Protein AF-A0A4R9XJZ8-F1 (afdb_monomer_lite)

Radius of gyration: 26.47 Å; chains: 1; bounding box: 84×26×67 Å

Sequence (108 aa):
MRKIHIFAAAATILISGCSGSGLGMPGSPAWFATTPQAEQATYFRNRCVSYGFEPGTPAMAQCIQNESISSRGRASARANAAFTNMQNSQPKTTTCNRFGNTVNCTTF

pLDDT: mean 79.14, std 15.2, range [36.75, 94.56]

Foldseek 3Di:
DDDDPPDDDDPPPDDPPPPVDDQQDLLAPNVVVPPDPVVLLVVQLVVVVVVVDDPPDPVSVVSSVVCNVVSPVVNVVVVVVVVVVVVVPPDWDWDWDDDPPDIDIDTD

Structure (mmCIF, N/CA/C/O backbone):
data_AF-A0A4R9XJZ8-F1
#
_entry.id   AF-A0A4R9XJZ8-F1
#
loop_
_atom_site.group_PDB
_atom_site.id
_atom_site.type_symbol
_atom_site.label_atom_id
_atom_site.label_alt_id
_atom_site.label_comp_id
_atom_site.label_asym_id
_atom_site.label_entity_id
_atom_site.label_seq_id
_atom_site.pdbx_PDB_ins_code
_atom_site.Cartn_x
_atom_site.Cartn_y
_atom_site.Cartn_z
_atom_site.occupancy
_atom_site.B_iso_or_equiv
_atom_site.auth_seq_id
_atom_site.auth_comp_id
_atom_site.auth_asym_id
_atom_site.auth_atom_id
_atom_site.pdbx_PDB_model_num
ATOM 1 N N . MET A 1 1 ? -43.633 3.018 -44.797 1.00 36.75 1 MET A N 1
ATOM 2 C CA . MET A 1 1 ? -42.463 3.926 -44.827 1.00 36.75 1 MET A CA 1
ATOM 3 C C . MET A 1 1 ? -42.270 4.519 -43.430 1.00 36.75 1 MET A C 1
ATOM 5 O O . MET A 1 1 ? -43.063 5.360 -43.028 1.00 36.75 1 MET A O 1
ATOM 9 N N . ARG A 1 2 ? -41.315 3.999 -42.637 1.00 42.00 2 ARG A N 1
ATOM 10 C CA . ARG A 1 2 ? -41.045 4.429 -41.246 1.00 42.00 2 ARG A CA 1
ATOM 11 C C . ARG A 1 2 ? -40.041 5.585 -41.258 1.00 42.00 2 ARG A C 1
ATOM 13 O O . ARG A 1 2 ? -38.933 5.415 -41.755 1.00 42.00 2 ARG A O 1
ATOM 20 N N . LYS A 1 3 ? -40.440 6.743 -40.724 1.00 48.41 3 LYS A N 1
ATOM 21 C CA . LYS A 1 3 ? -39.564 7.899 -40.483 1.00 48.41 3 LYS A CA 1
ATOM 22 C C . LYS A 1 3 ? -38.651 7.584 -39.292 1.00 48.41 3 LYS A C 1
ATOM 24 O O . LYS A 1 3 ? -39.130 7.245 -38.215 1.00 48.41 3 LYS A O 1
ATOM 29 N N . ILE A 1 4 ? -37.345 7.637 -39.532 1.00 52.25 4 ILE A N 1
ATOM 30 C CA . ILE A 1 4 ? -36.278 7.344 -38.571 1.00 52.25 4 ILE A CA 1
ATOM 31 C C . ILE A 1 4 ? -36.036 8.616 -37.750 1.00 52.25 4 ILE A C 1
ATOM 33 O O . ILE A 1 4 ? -35.621 9.636 -38.296 1.00 52.25 4 ILE A O 1
ATOM 37 N N . HIS A 1 5 ? -36.318 8.572 -36.448 1.00 49.88 5 HIS A N 1
ATOM 38 C CA . HIS A 1 5 ? -35.998 9.652 -35.515 1.00 49.88 5 HIS A CA 1
ATOM 39 C C . HIS A 1 5 ? -34.500 9.611 -35.171 1.00 49.88 5 HIS A C 1
ATOM 41 O O . HIS A 1 5 ? -34.081 8.983 -34.203 1.00 49.88 5 HIS A O 1
ATOM 47 N N . ILE A 1 6 ? -33.689 10.274 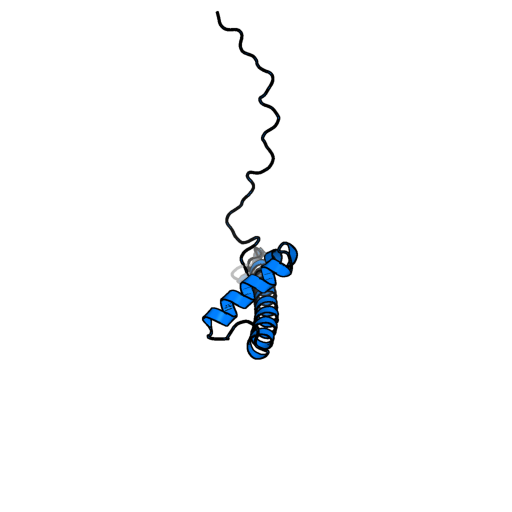-35.997 1.00 54.44 6 ILE A N 1
ATOM 48 C CA . ILE A 1 6 ? -32.250 10.501 -35.795 1.00 54.44 6 ILE A CA 1
ATOM 49 C C . ILE A 1 6 ? -32.073 11.704 -34.854 1.00 54.44 6 ILE A C 1
ATOM 51 O O . ILE A 1 6 ? -31.669 12.763 -35.303 1.00 54.44 6 ILE A O 1
ATOM 55 N N . PHE A 1 7 ? -32.454 11.614 -33.575 1.00 51.38 7 PHE A N 1
ATOM 56 C CA . PHE A 1 7 ? -32.249 12.735 -32.630 1.00 51.38 7 PHE A CA 1
ATOM 57 C C . PHE A 1 7 ? -32.158 12.300 -31.155 1.00 51.38 7 PHE A C 1
ATOM 59 O O . PHE A 1 7 ? -32.678 12.966 -30.269 1.00 51.38 7 PHE A O 1
ATOM 66 N N . ALA A 1 8 ? -31.504 11.173 -30.860 1.00 48.47 8 ALA A N 1
ATOM 67 C CA . ALA A 1 8 ? -31.273 10.763 -29.466 1.00 48.47 8 ALA A CA 1
ATOM 68 C C . ALA A 1 8 ? -30.036 9.864 -29.273 1.00 48.47 8 ALA A C 1
ATOM 70 O O . ALA A 1 8 ? -30.025 9.012 -28.394 1.00 48.47 8 ALA A O 1
ATOM 71 N N . ALA A 1 9 ? -29.000 10.008 -30.106 1.00 49.38 9 ALA A N 1
ATOM 72 C CA . ALA A 1 9 ? -27.836 9.110 -30.096 1.00 49.38 9 ALA A CA 1
ATOM 73 C C . ALA A 1 9 ? -26.495 9.823 -29.831 1.00 49.38 9 ALA A C 1
ATOM 75 O O . ALA A 1 9 ? -25.460 9.374 -30.310 1.00 49.38 9 ALA A O 1
ATOM 76 N N . ALA A 1 10 ? -26.495 10.940 -29.096 1.00 55.16 10 ALA A N 1
ATOM 77 C CA . ALA A 1 10 ? -25.286 11.749 -28.879 1.00 55.16 10 ALA A CA 1
ATOM 78 C C . ALA A 1 10 ? -24.981 12.069 -27.400 1.00 55.16 10 ALA A C 1
ATOM 80 O O . ALA A 1 10 ? -24.277 13.035 -27.126 1.00 55.16 10 ALA A O 1
ATOM 81 N N . ALA A 1 11 ? -25.499 11.290 -26.440 1.00 55.81 11 ALA A N 1
ATOM 82 C CA . ALA A 1 11 ? -25.363 11.604 -25.008 1.00 55.81 11 ALA A CA 1
ATOM 83 C C . ALA A 1 11 ? -24.882 10.444 -24.110 1.00 55.81 11 ALA A C 1
ATOM 85 O O . ALA A 1 11 ? -25.036 10.511 -22.895 1.00 55.81 11 ALA A O 1
ATOM 86 N N . THR A 1 12 ? -24.275 9.388 -24.660 1.00 57.75 12 THR A N 1
ATOM 87 C CA . THR A 1 12 ? -23.794 8.238 -23.859 1.00 57.75 12 THR A CA 1
ATOM 88 C C . THR A 1 12 ? -22.386 7.784 -24.238 1.00 57.75 12 THR A C 1
ATOM 90 O O . THR A 1 12 ? -22.132 6.598 -24.423 1.00 57.75 12 THR A O 1
ATOM 93 N N . ILE A 1 13 ? -21.442 8.721 -24.324 1.00 61.50 13 ILE A N 1
ATOM 94 C CA . ILE A 1 13 ? -20.007 8.400 -24.341 1.00 61.50 13 ILE A CA 1
ATOM 95 C C . ILE A 1 13 ? -19.352 9.194 -23.218 1.00 61.50 13 ILE A C 1
ATOM 97 O O . ILE A 1 13 ? -18.796 10.258 -23.464 1.00 61.50 13 ILE A O 1
ATOM 101 N N . LEU A 1 14 ? -19.456 8.727 -21.971 1.00 59.06 14 LEU A N 1
ATOM 102 C CA . LEU A 1 14 ? -18.656 9.330 -20.900 1.00 59.06 14 LEU A CA 1
ATOM 103 C C . LEU A 1 14 ? -17.947 8.381 -19.939 1.00 59.06 14 LEU A C 1
ATOM 105 O O . LEU A 1 14 ? -17.054 8.861 -19.257 1.00 59.06 14 LEU A O 1
ATOM 109 N N . ILE A 1 15 ? -18.228 7.077 -19.846 1.00 62.34 15 ILE A N 1
ATOM 110 C CA . ILE A 1 15 ? -17.534 6.288 -18.809 1.00 62.34 15 ILE A CA 1
ATOM 111 C C . ILE A 1 15 ? -17.367 4.814 -19.189 1.00 62.34 15 ILE A C 1
ATOM 113 O O . ILE A 1 15 ? -17.986 3.927 -18.617 1.00 62.34 15 ILE A O 1
ATOM 117 N N . SER A 1 16 ? -16.489 4.525 -20.146 1.00 53.50 16 SER A N 1
ATOM 118 C CA . SER A 1 16 ? -15.933 3.173 -20.317 1.00 53.50 16 SER A CA 1
ATOM 119 C C . SER A 1 16 ? -14.406 3.212 -20.277 1.00 53.50 16 SER A C 1
ATOM 121 O O . SER A 1 16 ? -13.724 2.681 -21.146 1.00 53.50 16 SER A O 1
ATOM 123 N N . GLY A 1 17 ? -13.878 3.889 -19.255 1.00 50.19 17 GLY A N 1
ATOM 124 C CA . GLY A 1 17 ? -12.465 3.891 -18.882 1.00 50.19 17 GLY A CA 1
ATOM 125 C C . GLY A 1 17 ? -12.220 3.134 -17.577 1.00 50.19 17 GLY A C 1
ATOM 126 O O . GLY A 1 17 ? -11.467 3.608 -16.737 1.00 50.19 17 GLY A O 1
ATOM 127 N N . CYS A 1 18 ? -12.877 1.990 -17.353 1.00 59.19 18 CYS A N 1
ATOM 128 C CA . CYS A 1 18 ? -12.457 1.069 -16.295 1.00 59.19 18 CYS A CA 1
ATOM 129 C C . CYS A 1 18 ? -11.324 0.202 -16.860 1.00 59.19 18 CYS A C 1
ATOM 131 O O . CYS A 1 18 ? -11.519 -0.944 -17.256 1.00 59.19 18 CYS A O 1
ATOM 133 N N . SER A 1 19 ? -10.135 0.790 -16.990 1.00 46.34 19 SER A N 1
ATOM 134 C CA . SER A 1 19 ? -8.907 0.036 -17.239 1.00 46.34 19 SER A CA 1
ATOM 135 C C . SER A 1 19 ? -8.658 -0.861 -16.026 1.00 46.34 19 SER A C 1
ATOM 137 O O . SER A 1 19 ? -8.252 -0.384 -14.968 1.00 46.34 19 SER A O 1
ATOM 139 N N . GLY A 1 20 ? -8.936 -2.156 -16.187 1.00 48.28 20 GLY A N 1
ATOM 140 C CA . GLY A 1 20 ? -8.837 -3.217 -15.178 1.00 48.28 20 GLY A CA 1
ATOM 141 C C . GLY A 1 20 ? -7.420 -3.553 -14.706 1.00 48.28 20 GLY A C 1
ATOM 142 O O . GLY A 1 20 ? -7.127 -4.710 -14.429 1.00 48.28 20 GLY A O 1
ATOM 143 N N . SER A 1 21 ? -6.544 -2.557 -14.581 1.00 54.19 21 SER A N 1
ATOM 144 C CA . SER A 1 21 ? -5.153 -2.743 -14.181 1.00 54.19 21 SER A CA 1
ATOM 145 C C . SER A 1 21 ? -4.704 -1.605 -13.259 1.00 54.19 21 SER A C 1
ATOM 147 O O . SER A 1 21 ? -4.248 -0.557 -13.704 1.00 54.19 21 SER A O 1
ATOM 149 N N . GLY A 1 22 ? -4.813 -1.823 -11.946 1.00 51.78 22 GLY A N 1
ATOM 150 C CA . GLY A 1 22 ? -3.922 -1.208 -10.950 1.00 51.78 22 GLY A CA 1
ATOM 151 C C . GLY A 1 22 ? -4.365 0.086 -10.254 1.00 51.78 22 GLY A C 1
ATOM 152 O O . GLY A 1 22 ? -3.848 0.373 -9.174 1.00 51.78 22 GLY A O 1
ATOM 153 N N . LEU A 1 23 ? -5.328 0.842 -10.784 1.00 53.91 23 LEU A N 1
ATOM 154 C CA . LEU A 1 23 ? -5.828 2.062 -10.134 1.00 53.91 23 LEU A CA 1
ATOM 155 C C . LEU A 1 23 ? -7.029 1.730 -9.239 1.00 53.91 23 LEU A C 1
ATOM 157 O O . LEU A 1 23 ? -8.130 1.511 -9.728 1.00 53.91 23 LEU A O 1
ATOM 161 N N . GLY A 1 24 ? -6.808 1.669 -7.921 1.00 57.94 24 GLY A N 1
ATOM 162 C CA . GLY A 1 24 ? -7.884 1.474 -6.938 1.00 57.94 24 GLY A CA 1
ATOM 163 C C . GLY A 1 24 ? -7.930 0.101 -6.264 1.00 57.94 24 GLY A C 1
ATOM 164 O O . GLY A 1 24 ? -8.887 -0.188 -5.554 1.00 57.94 24 GLY A O 1
ATOM 165 N N . MET A 1 25 ? -6.901 -0.739 -6.415 1.00 74.56 25 MET A N 1
ATOM 166 C CA . MET A 1 25 ? -6.813 -1.975 -5.623 1.00 74.56 25 MET A CA 1
ATOM 167 C C . MET A 1 25 ? -6.707 -1.654 -4.123 1.00 74.56 25 MET A C 1
ATOM 169 O O . MET A 1 25 ? -5.904 -0.780 -3.768 1.00 74.56 25 MET A O 1
ATOM 173 N N . PRO A 1 26 ? -7.429 -2.367 -3.237 1.00 75.50 26 PRO A N 1
ATOM 174 C CA . PRO A 1 26 ? -7.333 -2.163 -1.798 1.00 75.50 26 PRO A CA 1
ATOM 175 C C . PRO A 1 26 ? -5.889 -2.229 -1.301 1.00 75.50 26 PRO A C 1
ATOM 177 O O . PRO A 1 26 ? -5.164 -3.197 -1.543 1.00 75.50 26 PRO A O 1
ATOM 180 N N . GLY A 1 27 ? -5.453 -1.169 -0.622 1.00 78.19 27 GLY A N 1
ATOM 181 C CA . GLY A 1 27 ? -4.071 -1.017 -0.169 1.00 78.19 27 GLY A CA 1
ATOM 182 C C . GLY A 1 27 ? -3.085 -0.458 -1.205 1.00 78.19 27 GLY A C 1
ATOM 183 O O . GLY A 1 27 ? -1.885 -0.492 -0.950 1.00 78.19 27 GLY A O 1
ATOM 184 N N . SER A 1 28 ? -3.546 0.059 -2.348 1.00 78.44 28 SER A N 1
ATOM 185 C CA . SER A 1 28 ? -2.735 0.880 -3.267 1.00 78.44 28 SER A CA 1
ATOM 186 C C . SER A 1 28 ? -2.764 2.366 -2.870 1.00 78.44 28 SER A C 1
ATOM 188 O O . SER A 1 28 ? -3.724 2.797 -2.226 1.00 78.44 28 SER A O 1
ATOM 190 N N . PRO A 1 29 ? -1.767 3.187 -3.267 1.00 78.06 29 PRO A N 1
ATOM 191 C CA . PRO A 1 29 ? -1.781 4.621 -2.962 1.00 78.06 29 PRO A CA 1
ATOM 192 C C . PRO A 1 29 ? -3.020 5.322 -3.532 1.00 78.06 29 PRO A C 1
ATOM 19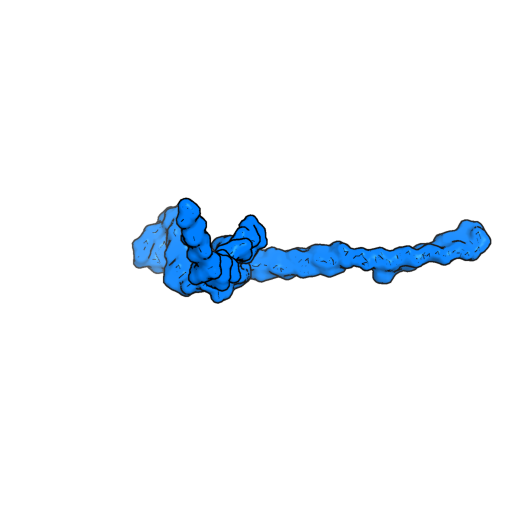4 O O . PRO A 1 29 ? -3.643 6.128 -2.849 1.00 78.06 29 PRO A O 1
ATOM 197 N N . ALA A 1 30 ? -3.420 4.952 -4.754 1.00 80.12 30 ALA A N 1
ATOM 198 C CA . ALA A 1 30 ? -4.616 5.480 -5.402 1.00 80.12 30 ALA A CA 1
ATOM 199 C C . ALA A 1 30 ? -5.894 5.124 -4.628 1.00 80.12 30 ALA A C 1
ATOM 201 O O . ALA A 1 30 ? -6.734 5.990 -4.427 1.00 80.12 30 ALA A O 1
ATOM 202 N N . TRP A 1 31 ? -6.010 3.893 -4.119 1.00 84.75 31 TRP A N 1
ATOM 203 C CA . TRP A 1 31 ? -7.158 3.485 -3.305 1.00 84.75 31 TRP A CA 1
ATOM 204 C C . TRP A 1 31 ? -7.270 4.295 -2.013 1.00 84.75 31 TRP A C 1
ATOM 206 O O . TRP A 1 31 ? -8.362 4.728 -1.663 1.00 84.75 31 TRP A O 1
ATOM 216 N N . PHE A 1 32 ? -6.153 4.573 -1.334 1.00 84.50 32 PHE A N 1
ATOM 217 C CA . PHE A 1 32 ? -6.165 5.442 -0.151 1.00 84.50 32 PHE A CA 1
ATOM 218 C C . PHE A 1 32 ? -6.604 6.879 -0.459 1.00 84.50 32 PHE A C 1
ATOM 220 O O . PHE A 1 32 ? -7.163 7.529 0.423 1.00 84.50 32 PHE A O 1
ATOM 227 N N . ALA A 1 33 ? -6.343 7.365 -1.676 1.00 81.94 33 ALA A N 1
ATOM 228 C CA . ALA A 1 33 ? -6.711 8.708 -2.114 1.00 81.94 33 ALA A CA 1
ATOM 229 C C . ALA A 1 33 ? -8.175 8.814 -2.573 1.00 81.94 33 ALA A C 1
ATOM 231 O O . ALA A 1 33 ? -8.796 9.853 -2.372 1.00 81.94 33 ALA A O 1
ATOM 232 N N . THR A 1 34 ? -8.731 7.762 -3.180 1.00 83.25 34 THR A N 1
ATOM 233 C CA . THR A 1 34 ? -10.088 7.783 -3.756 1.00 83.25 34 THR A CA 1
ATOM 234 C C . THR A 1 34 ? -11.161 7.195 -2.843 1.00 83.25 34 THR A C 1
ATOM 236 O O . THR A 1 34 ? -12.337 7.502 -3.015 1.00 83.25 34 THR A O 1
ATOM 239 N N . THR A 1 35 ? -10.783 6.358 -1.876 1.00 86.00 35 THR A N 1
ATOM 240 C CA . THR A 1 35 ? -11.736 5.621 -1.033 1.00 86.00 35 THR A CA 1
ATOM 241 C C . THR A 1 35 ? -12.086 6.413 0.230 1.00 86.00 35 THR A C 1
ATOM 243 O O . THR A 1 35 ? -11.170 6.849 0.935 1.00 86.00 35 THR A O 1
ATOM 246 N N . PRO A 1 36 ? -13.371 6.561 0.598 1.00 86.69 36 PRO A N 1
ATOM 247 C CA . PRO A 1 36 ? -13.778 7.190 1.853 1.00 86.69 36 PRO A CA 1
ATOM 248 C C . PRO A 1 36 ? -13.193 6.499 3.095 1.00 86.69 36 PRO A C 1
ATOM 250 O O . PRO A 1 36 ? -13.065 5.275 3.149 1.00 86.69 36 PRO A O 1
ATOM 253 N N . GLN A 1 37 ? -12.911 7.268 4.152 1.00 82.81 37 GLN A N 1
ATOM 254 C CA . GLN A 1 37 ? -12.327 6.737 5.397 1.00 82.81 37 GLN A CA 1
ATOM 255 C C . GLN A 1 37 ? -13.177 5.634 6.051 1.00 82.81 37 GLN A C 1
ATOM 257 O O . GLN A 1 37 ? -12.622 4.679 6.592 1.00 82.81 37 GLN A O 1
ATOM 262 N N . ALA A 1 38 ? -14.509 5.729 5.979 1.00 84.69 38 ALA A N 1
ATOM 263 C CA . ALA A 1 38 ? -15.415 4.717 6.527 1.00 84.69 38 ALA A CA 1
ATOM 264 C C . ALA A 1 38 ? -15.281 3.358 5.815 1.00 84.69 38 ALA A C 1
ATOM 266 O O . ALA A 1 38 ? -15.309 2.299 6.448 1.00 84.69 38 ALA A O 1
ATOM 267 N N . GLU A 1 39 ? -15.084 3.381 4.499 1.00 87.56 39 GLU A N 1
ATOM 268 C CA . GLU A 1 39 ? -14.902 2.178 3.692 1.00 87.56 39 GLU A CA 1
ATOM 269 C C . GLU A 1 39 ? -13.503 1.581 3.915 1.00 87.56 39 GLU A C 1
ATOM 271 O O . GLU A 1 39 ? -13.370 0.373 4.120 1.00 87.56 39 GLU A O 1
ATOM 276 N N . GLN A 1 40 ? -12.472 2.430 4.038 1.00 86.94 40 GLN A N 1
ATOM 277 C CA . GLN A 1 40 ? -11.132 1.995 4.452 1.00 86.94 40 GLN A CA 1
ATOM 278 C C . GLN A 1 40 ? -11.160 1.310 5.828 1.00 86.94 40 GLN A C 1
ATOM 280 O O . GLN A 1 40 ? -10.595 0.229 5.999 1.00 86.94 40 GLN A O 1
ATOM 285 N N . ALA A 1 41 ? -11.845 1.905 6.809 1.00 86.56 41 ALA A N 1
ATOM 286 C CA . ALA A 1 41 ? -11.979 1.341 8.150 1.00 86.56 41 ALA A CA 1
ATOM 287 C C . ALA A 1 41 ? -12.700 -0.015 8.134 1.00 86.56 41 ALA A C 1
ATOM 289 O O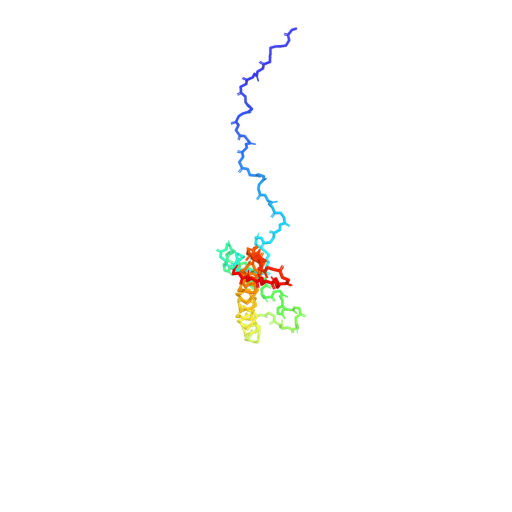 . ALA A 1 41 ? -12.297 -0.935 8.843 1.00 86.56 41 ALA A O 1
ATOM 290 N N . THR A 1 42 ? -13.724 -0.163 7.291 1.00 90.31 42 THR A N 1
ATOM 291 C CA . THR A 1 42 ? -14.450 -1.429 7.114 1.00 90.31 42 THR A CA 1
ATOM 292 C C . THR A 1 42 ? -13.557 -2.505 6.495 1.00 90.31 42 THR A C 1
ATOM 294 O O . THR A 1 42 ? -13.527 -3.634 6.984 1.00 90.31 42 THR A O 1
ATOM 297 N N . TYR A 1 43 ? -12.759 -2.156 5.483 1.00 91.38 43 TYR A N 1
ATOM 298 C CA . TYR A 1 43 ? -11.784 -3.068 4.883 1.00 91.38 43 TYR A CA 1
ATOM 299 C C . TYR A 1 43 ? -10.770 -3.590 5.915 1.00 91.38 43 TYR A C 1
ATOM 301 O O . TYR A 1 43 ? -10.563 -4.801 6.031 1.00 91.38 43 TYR A O 1
ATOM 309 N N . PHE A 1 44 ? -10.176 -2.699 6.715 1.00 91.31 44 PHE A N 1
ATOM 310 C CA . PHE A 1 44 ? -9.222 -3.103 7.752 1.00 91.31 44 PHE A CA 1
ATOM 311 C C . PHE A 1 44 ? -9.885 -3.862 8.901 1.00 91.31 44 PHE A C 1
ATOM 313 O O . PHE A 1 44 ? -9.297 -4.816 9.404 1.00 91.31 44 PHE A O 1
ATOM 320 N N . ARG A 1 45 ? -11.120 -3.510 9.277 1.00 90.56 45 ARG A N 1
ATOM 321 C CA . ARG A 1 45 ? -11.914 -4.278 10.244 1.00 90.56 45 ARG A CA 1
ATOM 322 C C . ARG A 1 45 ? -12.080 -5.722 9.779 1.00 90.56 45 ARG A C 1
ATOM 324 O O . ARG A 1 45 ? -11.742 -6.625 10.532 1.00 90.56 45 ARG A O 1
ATOM 331 N N . ASN A 1 46 ? -12.535 -5.944 8.546 1.00 91.38 46 ASN A N 1
ATOM 332 C CA . ASN A 1 46 ? -12.739 -7.294 8.007 1.00 91.38 46 ASN A CA 1
ATOM 333 C C . ASN A 1 46 ? -11.435 -8.104 7.999 1.00 91.38 46 ASN A C 1
ATOM 335 O O . ASN A 1 46 ? -11.426 -9.295 8.304 1.00 91.38 46 ASN A O 1
ATOM 339 N N . ARG A 1 47 ? -10.312 -7.439 7.722 1.00 91.06 47 ARG A N 1
ATOM 340 C CA . ARG A 1 47 ? -8.984 -8.049 7.762 1.00 91.06 47 ARG A CA 1
ATOM 341 C C . ARG A 1 47 ? -8.542 -8.413 9.181 1.00 91.06 47 ARG A C 1
ATOM 343 O O . ARG A 1 47 ? -8.061 -9.517 9.399 1.00 91.06 47 ARG A O 1
ATOM 350 N N . CYS A 1 48 ? -8.774 -7.545 10.158 1.00 92.50 48 CYS A N 1
ATOM 351 C CA . CYS A 1 48 ? -8.501 -7.846 11.563 1.00 92.50 48 CYS A CA 1
ATOM 352 C C . CYS A 1 48 ? -9.392 -8.968 12.108 1.00 92.50 48 CYS A C 1
ATOM 354 O O . CYS A 1 48 ? -8.907 -9.830 12.833 1.00 92.50 48 CYS A O 1
ATOM 356 N N . VAL A 1 49 ? -10.659 -9.033 11.693 1.00 94.56 49 VAL A N 1
ATOM 357 C CA . VAL A 1 49 ? -11.535 -10.170 12.016 1.00 94.56 49 VAL A CA 1
ATOM 358 C C . VAL A 1 49 ? -10.978 -11.467 11.429 1.00 94.56 49 VAL A C 1
ATOM 360 O O . VAL A 1 49 ? -10.955 -12.481 12.117 1.00 94.56 49 VAL A O 1
ATOM 363 N N . SER A 1 50 ? -10.439 -11.438 10.203 1.00 91.25 50 SER A N 1
ATOM 364 C CA . SER A 1 50 ? -9.793 -12.619 9.604 1.00 91.25 50 SER A CA 1
ATOM 365 C C . SER A 1 50 ? -8.536 -13.087 10.351 1.00 91.25 50 SER A C 1
ATOM 367 O O . SER A 1 50 ? -8.170 -14.254 10.258 1.00 91.25 50 SER A O 1
ATOM 369 N N . TYR A 1 51 ? -7.898 -12.202 11.123 1.00 91.44 51 TYR A N 1
ATOM 370 C CA . TYR A 1 51 ? -6.787 -12.544 12.016 1.00 91.44 51 TYR A CA 1
ATOM 371 C C . TYR A 1 51 ? -7.252 -13.034 13.401 1.00 91.44 51 TYR A C 1
ATOM 373 O O . TYR A 1 51 ? -6.415 -13.383 14.228 1.00 91.44 51 TYR A O 1
ATOM 381 N N . GLY A 1 52 ? -8.563 -13.059 13.663 1.00 91.81 52 GLY A N 1
ATOM 382 C CA . GLY A 1 52 ? -9.147 -13.509 14.927 1.00 91.81 52 GLY A CA 1
ATOM 383 C C . GLY A 1 52 ? -9.389 -12.405 15.960 1.00 91.81 52 GLY A C 1
ATOM 384 O O . GLY A 1 52 ? -9.678 -12.718 17.111 1.00 91.81 52 GLY A O 1
ATOM 385 N N . PHE A 1 53 ? -9.287 -11.123 15.590 1.00 92.31 53 PHE A N 1
ATOM 386 C CA . PHE A 1 53 ? -9.614 -10.029 16.511 1.00 92.31 53 PHE A CA 1
ATOM 387 C C . PHE A 1 53 ? -11.129 -9.826 16.625 1.00 92.31 53 PHE A C 1
ATOM 389 O O . PHE A 1 53 ? -11.824 -9.670 15.619 1.00 92.31 53 PHE A O 1
ATOM 396 N N . GLU A 1 54 ? -11.631 -9.746 17.858 1.00 91.19 54 GLU A N 1
ATOM 397 C CA . GLU A 1 54 ? -13.046 -9.489 18.123 1.00 91.19 54 GLU A CA 1
ATOM 398 C C . GLU A 1 54 ? -13.441 -8.030 17.827 1.00 91.19 54 GLU A C 1
ATOM 400 O O . GLU A 1 54 ? -12.768 -7.091 18.287 1.00 91.19 54 GLU A O 1
ATOM 405 N N . PRO A 1 55 ? -14.557 -7.802 17.107 1.00 88.62 55 PRO A N 1
ATOM 406 C CA . PRO A 1 55 ? -15.080 -6.469 16.865 1.00 88.62 55 PRO A CA 1
ATOM 407 C C . PRO A 1 55 ? -15.409 -5.697 18.140 1.00 88.62 55 PRO A C 1
ATOM 409 O O . PRO A 1 55 ? -15.961 -6.230 19.091 1.00 88.62 55 PRO A O 1
ATOM 412 N N . GLY A 1 56 ? -15.109 -4.399 18.134 1.00 86.12 56 GLY A N 1
ATOM 413 C CA . GLY A 1 56 ? -15.412 -3.496 19.248 1.00 86.12 56 GLY A CA 1
ATOM 414 C C . GLY A 1 56 ? -14.390 -3.523 20.386 1.00 86.12 56 GLY A C 1
ATOM 415 O O . GLY A 1 56 ? -14.517 -2.742 21.323 1.00 86.12 56 GLY A O 1
ATOM 416 N N . THR A 1 57 ? -13.353 -4.356 20.297 1.00 91.50 57 THR A N 1
ATOM 417 C CA . THR A 1 57 ? -12.287 -4.404 21.303 1.00 91.50 57 THR A CA 1
ATOM 418 C C . THR A 1 57 ? -11.180 -3.370 21.034 1.00 91.50 57 THR A C 1
ATOM 420 O O . THR A 1 57 ? -10.926 -3.007 19.877 1.00 91.50 57 THR A O 1
ATOM 423 N N . PRO A 1 58 ? -10.440 -2.931 22.073 1.00 90.62 58 PRO A N 1
ATOM 424 C CA . PRO A 1 58 ? -9.222 -2.135 21.898 1.00 90.62 58 PRO A CA 1
ATOM 425 C C . PRO A 1 58 ? -8.165 -2.844 21.037 1.00 90.62 58 PRO A C 1
ATOM 427 O O . PRO A 1 58 ? -7.466 -2.198 20.257 1.00 90.62 58 PRO A O 1
ATOM 430 N N . ALA A 1 59 ? -8.093 -4.178 21.124 1.00 89.94 59 ALA A N 1
ATOM 431 C CA . ALA A 1 59 ? -7.192 -4.996 20.316 1.00 89.94 59 ALA A CA 1
ATOM 432 C C . ALA A 1 59 ? -7.501 -4.878 18.813 1.00 89.94 59 ALA A C 1
ATOM 434 O O . ALA A 1 59 ? -6.586 -4.753 17.997 1.00 89.94 59 ALA A O 1
ATOM 435 N N . MET A 1 60 ? -8.783 -4.814 18.429 1.00 91.75 60 MET A N 1
ATOM 436 C CA . MET A 1 60 ? -9.154 -4.548 17.037 1.00 91.75 60 MET A CA 1
ATOM 437 C C . MET A 1 60 ? -8.730 -3.145 16.593 1.00 91.75 60 MET A C 1
ATOM 439 O O . MET A 1 60 ? -8.234 -2.990 15.479 1.00 91.75 60 MET A O 1
ATOM 443 N N . ALA A 1 61 ? -8.905 -2.123 17.433 1.00 89.69 61 ALA A N 1
ATOM 444 C CA . ALA A 1 61 ? -8.491 -0.763 17.085 1.00 89.69 61 ALA A CA 1
ATOM 445 C C . ALA A 1 61 ? -6.976 -0.685 16.825 1.00 89.69 61 ALA A C 1
ATOM 447 O O . ALA A 1 61 ? -6.549 -0.068 15.847 1.00 89.69 61 ALA A O 1
ATOM 448 N N . GLN A 1 62 ? -6.176 -1.376 17.643 1.00 93.12 62 GLN A N 1
ATOM 449 C CA . GLN A 1 62 ? -4.735 -1.514 17.429 1.00 93.12 62 GLN A CA 1
ATOM 450 C C . GLN A 1 62 ? -4.415 -2.257 16.129 1.00 93.12 62 GLN A C 1
ATOM 452 O O . GLN A 1 62 ? -3.592 -1.785 15.347 1.00 93.12 62 GLN A O 1
ATOM 457 N N . CYS A 1 63 ? -5.093 -3.376 15.853 1.00 92.81 63 CYS A N 1
ATOM 458 C CA . CYS A 1 63 ? -4.914 -4.104 14.598 1.00 92.81 63 CYS A CA 1
ATOM 459 C C . CYS A 1 63 ? -5.225 -3.225 13.376 1.00 92.81 63 CYS A C 1
ATOM 461 O O . CYS A 1 63 ? -4.424 -3.164 12.445 1.00 92.81 63 CYS A O 1
ATOM 463 N N . ILE A 1 64 ? -6.346 -2.495 13.390 1.00 90.81 64 ILE A N 1
ATOM 464 C CA . ILE A 1 64 ? -6.751 -1.613 12.288 1.00 90.81 64 ILE A CA 1
ATOM 465 C C . ILE A 1 64 ? -5.701 -0.524 12.064 1.00 90.81 64 ILE A C 1
ATOM 467 O O . ILE A 1 64 ? -5.306 -0.286 10.922 1.00 90.81 64 ILE A O 1
ATOM 471 N N . GLN A 1 65 ? -5.221 0.118 13.134 1.00 90.81 65 GLN A N 1
ATOM 472 C CA . GLN A 1 65 ? -4.168 1.124 13.015 1.00 90.81 65 GLN A CA 1
ATOM 473 C C . GLN A 1 65 ? -2.890 0.529 12.420 1.00 90.81 65 GLN A C 1
ATOM 475 O O . GLN A 1 65 ? -2.402 1.040 11.409 1.00 90.81 65 GLN A O 1
ATOM 480 N N . ASN A 1 66 ? -2.402 -0.583 12.970 1.00 92.56 66 ASN A N 1
ATOM 481 C CA . ASN A 1 66 ? -1.185 -1.245 12.503 1.00 92.56 66 ASN A CA 1
ATOM 482 C C . ASN A 1 66 ? -1.293 -1.669 11.035 1.00 92.56 66 ASN A C 1
ATOM 484 O O . ASN A 1 66 ? -0.382 -1.412 10.244 1.00 92.56 66 ASN A O 1
ATOM 488 N N . GLU A 1 67 ? -2.420 -2.262 10.642 1.00 90.69 67 GLU A N 1
ATOM 489 C CA . GLU A 1 67 ? -2.626 -2.720 9.272 1.00 90.69 67 GLU A CA 1
ATOM 490 C C . GLU A 1 67 ? -2.788 -1.545 8.305 1.00 90.69 67 GLU A C 1
ATOM 492 O O . GLU A 1 67 ? -2.276 -1.601 7.187 1.00 90.69 67 GLU A O 1
ATOM 497 N N . SER A 1 68 ? -3.419 -0.448 8.733 1.00 87.62 68 SER A N 1
ATOM 498 C CA . SER A 1 68 ? -3.526 0.766 7.920 1.00 87.62 68 SER A CA 1
ATOM 499 C C . SER A 1 68 ? -2.155 1.397 7.653 1.00 87.62 68 SER A C 1
ATOM 501 O O . SER A 1 68 ? -1.837 1.714 6.504 1.00 87.62 68 SER A O 1
ATOM 503 N N . ILE A 1 69 ? -1.305 1.507 8.682 1.00 90.06 69 ILE A N 1
ATOM 504 C CA . ILE A 1 69 ? 0.053 2.058 8.586 1.00 90.06 69 ILE A CA 1
ATOM 505 C C . ILE A 1 69 ? 0.918 1.144 7.718 1.00 90.06 69 ILE A C 1
ATOM 507 O O . ILE A 1 69 ? 1.538 1.603 6.756 1.00 90.06 69 ILE A O 1
ATOM 511 N N . SER A 1 70 ? 0.902 -0.161 7.999 1.00 89.81 70 SER A N 1
ATOM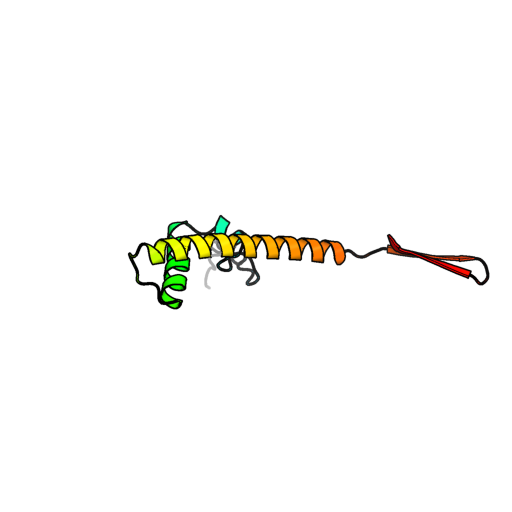 512 C CA . SER A 1 70 ? 1.641 -1.163 7.232 1.00 89.81 70 SER A CA 1
ATOM 513 C C . SER A 1 70 ? 1.208 -1.179 5.769 1.00 89.81 70 SE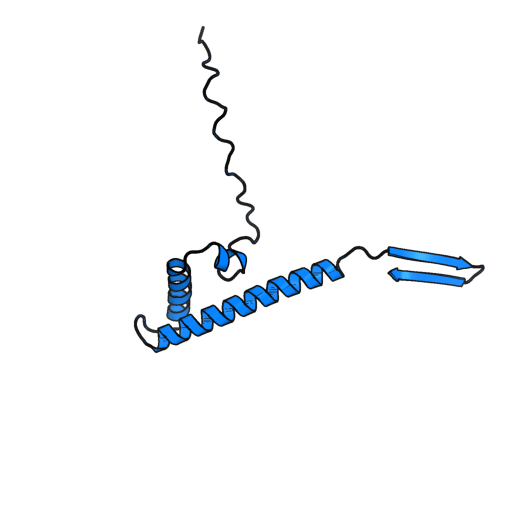R A C 1
ATOM 515 O O . SER A 1 70 ? 2.038 -1.181 4.860 1.00 89.81 70 SER A O 1
ATOM 517 N N . SER A 1 71 ? -0.098 -1.120 5.503 1.00 87.19 71 SER A N 1
ATOM 518 C CA . SER A 1 71 ? -0.618 -1.104 4.142 1.00 87.19 71 SER A CA 1
ATOM 519 C C . SER A 1 71 ? -0.205 0.155 3.386 1.00 87.19 71 SER A C 1
ATOM 521 O O . SER A 1 71 ? 0.169 0.034 2.223 1.00 87.19 71 SER A O 1
ATOM 523 N N . ARG A 1 72 ? -0.215 1.335 4.017 1.00 86.12 72 ARG A N 1
ATOM 524 C CA . ARG A 1 72 ? 0.288 2.576 3.402 1.00 86.12 72 ARG A CA 1
ATOM 525 C C . ARG A 1 72 ? 1.789 2.505 3.119 1.00 86.12 72 ARG A C 1
ATOM 527 O O . ARG A 1 72 ? 2.208 2.877 2.027 1.00 86.12 72 ARG A O 1
ATOM 534 N N . GLY A 1 73 ? 2.579 1.962 4.047 1.00 87.44 73 GLY A N 1
ATOM 535 C CA . GLY A 1 73 ? 4.020 1.761 3.859 1.00 87.44 73 GLY A CA 1
ATOM 536 C C . GLY A 1 73 ? 4.349 0.782 2.726 1.00 87.44 73 GLY A C 1
ATOM 537 O O . GLY A 1 73 ? 5.206 1.049 1.889 1.00 87.44 73 GLY A O 1
ATOM 538 N N . ARG A 1 74 ? 3.616 -0.334 2.625 1.00 86.94 74 ARG A N 1
ATOM 539 C CA . ARG A 1 74 ? 3.751 -1.276 1.498 1.00 86.94 74 ARG A CA 1
ATOM 540 C C . ARG A 1 74 ? 3.330 -0.635 0.174 1.00 86.94 74 ARG A C 1
ATOM 542 O O . ARG A 1 74 ? 3.947 -0.903 -0.854 1.00 86.94 74 ARG A O 1
ATOM 549 N N . ALA A 1 75 ? 2.293 0.200 0.189 1.00 84.19 75 ALA A N 1
ATOM 550 C CA . ALA A 1 75 ? 1.805 0.909 -0.988 1.00 84.19 75 ALA A CA 1
ATOM 551 C C . ALA A 1 75 ? 2.854 1.882 -1.548 1.00 84.19 75 ALA A C 1
ATOM 553 O O . ALA A 1 75 ? 3.133 1.854 -2.748 1.00 84.19 75 ALA A O 1
ATOM 554 N N . SER A 1 76 ? 3.465 2.702 -0.686 1.00 84.00 76 SER A N 1
ATOM 555 C CA . SER A 1 76 ? 4.521 3.639 -1.083 1.00 84.00 76 SER A CA 1
ATOM 556 C C . SER A 1 76 ? 5.789 2.915 -1.534 1.00 84.00 76 SER A C 1
ATOM 558 O O . SER A 1 76 ? 6.360 3.277 -2.559 1.00 84.00 76 SER A O 1
ATOM 560 N N . ALA A 1 77 ? 6.189 1.838 -0.851 1.00 86.19 77 ALA A N 1
ATOM 561 C CA . ALA A 1 77 ? 7.335 1.027 -1.257 1.00 86.19 77 ALA A CA 1
ATOM 562 C C . ALA A 1 77 ? 7.154 0.422 -2.659 1.00 86.19 77 ALA A C 1
ATOM 564 O O . ALA A 1 77 ? 8.070 0.468 -3.477 1.00 86.19 77 ALA A O 1
ATOM 565 N N . ARG A 1 78 ? 5.957 -0.096 -2.970 1.00 83.50 78 ARG A N 1
ATOM 566 C CA . ARG A 1 78 ? 5.627 -0.610 -4.311 1.00 83.50 78 ARG A CA 1
ATOM 567 C C . ARG A 1 78 ? 5.665 0.486 -5.373 1.00 83.50 78 ARG A C 1
ATOM 569 O O . ARG A 1 78 ? 6.180 0.242 -6.458 1.00 83.50 78 ARG A O 1
ATOM 576 N N . ALA A 1 79 ? 5.152 1.677 -5.064 1.00 81.69 79 ALA A N 1
ATOM 577 C CA . ALA A 1 79 ? 5.198 2.815 -5.980 1.00 81.69 79 ALA A CA 1
ATOM 578 C C . ALA A 1 79 ? 6.642 3.258 -6.262 1.00 81.69 79 ALA A C 1
ATOM 580 O O . ALA A 1 79 ? 7.017 3.418 -7.421 1.00 81.69 79 ALA A O 1
ATOM 581 N N . ASN A 1 80 ? 7.472 3.366 -5.223 1.00 85.19 80 ASN A N 1
ATOM 582 C CA . ASN A 1 80 ? 8.889 3.696 -5.371 1.00 85.19 80 ASN A CA 1
ATOM 583 C C . ASN A 1 80 ? 9.627 2.636 -6.190 1.00 85.19 80 ASN A C 1
ATOM 585 O O . ASN A 1 80 ? 10.331 2.979 -7.132 1.00 85.19 80 ASN A O 1
ATOM 589 N N . ALA A 1 81 ? 9.413 1.350 -5.896 1.00 85.31 81 ALA A N 1
ATOM 590 C CA . ALA A 1 81 ? 10.012 0.263 -6.663 1.00 85.31 81 ALA A CA 1
ATOM 591 C C . ALA A 1 81 ? 9.584 0.298 -8.140 1.00 85.31 81 ALA A C 1
ATOM 593 O O . ALA A 1 81 ? 10.407 0.062 -9.020 1.00 85.31 81 ALA A O 1
ATOM 594 N N . ALA A 1 82 ? 8.321 0.619 -8.434 1.00 83.19 82 ALA A N 1
ATOM 595 C CA . ALA A 1 82 ? 7.850 0.784 -9.808 1.00 83.19 82 ALA A CA 1
ATOM 596 C C . ALA A 1 82 ? 8.564 1.946 -10.519 1.00 83.19 82 ALA A C 1
ATOM 598 O O . ALA A 1 82 ? 9.035 1.770 -11.641 1.00 83.19 82 ALA A O 1
ATOM 599 N N . PHE A 1 83 ? 8.726 3.092 -9.850 1.00 82.50 83 PHE A N 1
ATOM 600 C CA . PHE A 1 83 ? 9.480 4.232 -10.379 1.00 82.50 83 PHE A CA 1
ATOM 601 C C . PHE A 1 83 ? 10.956 3.900 -10.624 1.00 82.50 83 PHE A C 1
ATOM 603 O O . PHE A 1 83 ? 11.478 4.194 -11.697 1.00 82.50 83 PHE A O 1
ATOM 610 N N . THR A 1 84 ? 11.623 3.241 -9.676 1.00 84.50 84 THR A N 1
ATOM 611 C CA . THR A 1 84 ? 13.020 2.816 -9.834 1.00 84.50 84 THR A CA 1
ATOM 612 C C . THR A 1 84 ? 13.175 1.827 -10.988 1.00 84.50 84 THR A C 1
ATOM 614 O O . THR A 1 84 ? 14.094 1.957 -11.792 1.00 84.50 84 THR A O 1
ATOM 617 N N . ASN A 1 85 ? 12.256 0.867 -11.126 1.00 83.62 85 ASN A N 1
ATOM 618 C CA . ASN A 1 85 ? 12.265 -0.063 -12.253 1.00 83.62 85 ASN A CA 1
ATOM 619 C C . ASN A 1 85 ? 12.018 0.651 -13.585 1.00 83.62 85 ASN A C 1
ATOM 621 O O . ASN A 1 85 ? 12.701 0.341 -14.556 1.00 83.62 85 ASN A O 1
ATOM 625 N N . MET A 1 86 ? 11.110 1.630 -13.642 1.00 80.50 86 MET A N 1
ATOM 626 C CA . MET A 1 86 ? 10.917 2.459 -14.838 1.00 80.50 86 MET A CA 1
ATOM 627 C C . MET A 1 86 ? 12.182 3.234 -15.202 1.00 80.50 86 MET A C 1
ATOM 629 O O . MET A 1 86 ? 12.552 3.263 -16.370 1.00 80.50 86 MET A O 1
ATOM 633 N N . GLN A 1 87 ? 12.866 3.825 -14.220 1.00 79.81 87 GLN A N 1
ATOM 634 C CA . GLN A 1 87 ? 14.114 4.552 -14.446 1.00 79.81 87 GLN A CA 1
ATOM 635 C C . GLN A 1 87 ? 15.231 3.626 -14.947 1.00 79.81 87 GLN A C 1
ATOM 637 O O . GLN A 1 87 ? 15.945 3.970 -15.884 1.00 79.81 87 GLN A O 1
ATOM 642 N N . ASN A 1 88 ? 15.343 2.423 -14.382 1.00 79.81 88 ASN A N 1
ATOM 643 C CA . ASN A 1 88 ? 16.319 1.421 -14.817 1.00 79.81 88 ASN A CA 1
ATOM 644 C C . ASN A 1 88 ? 15.978 0.791 -16.176 1.00 79.81 88 ASN A C 1
ATOM 646 O O . ASN A 1 88 ? 16.877 0.313 -16.862 1.00 79.81 88 ASN A O 1
ATOM 650 N N . SER A 1 89 ? 14.701 0.802 -16.564 1.00 75.50 89 SER A N 1
ATOM 651 C CA . SER A 1 89 ? 14.216 0.310 -17.860 1.00 75.50 89 SER A CA 1
ATOM 652 C C . SER A 1 89 ? 14.245 1.380 -18.954 1.00 75.50 89 SER A C 1
ATOM 654 O O . SER A 1 89 ? 13.782 1.120 -20.065 1.00 75.50 89 SER A O 1
ATOM 656 N N . GLN A 1 90 ? 14.753 2.586 -18.668 1.00 76.44 90 GLN A N 1
ATOM 657 C CA . GLN A 1 90 ? 14.939 3.593 -19.706 1.00 76.44 90 GLN A CA 1
ATOM 658 C C . GLN A 1 90 ? 15.938 3.076 -20.753 1.00 76.44 90 GLN A C 1
ATOM 660 O O . GLN A 1 90 ? 16.982 2.530 -20.379 1.00 76.44 90 GLN A O 1
ATOM 665 N N . PRO A 1 91 ? 15.635 3.224 -22.056 1.00 75.38 91 PRO A N 1
ATOM 666 C CA . PRO A 1 91 ? 16.541 2.800 -23.111 1.00 75.38 91 PRO A CA 1
ATOM 667 C C . PRO A 1 91 ? 17.843 3.594 -22.997 1.00 75.38 91 PRO A C 1
ATOM 669 O O . PRO A 1 91 ? 17.855 4.813 -23.165 1.00 75.38 91 PRO A O 1
ATOM 672 N N . LYS A 1 92 ? 18.936 2.897 -22.682 1.00 82.00 92 LYS A N 1
ATOM 673 C CA . LYS A 1 92 ? 20.275 3.487 -22.636 1.00 82.00 92 LYS A CA 1
ATOM 674 C C . LYS A 1 92 ? 20.847 3.542 -24.040 1.00 82.00 92 LYS A C 1
ATOM 676 O O . LYS A 1 92 ? 20.685 2.594 -24.812 1.00 82.00 92 LYS A O 1
ATOM 681 N N . THR A 1 93 ? 21.524 4.635 -24.367 1.00 84.50 93 THR A N 1
ATOM 682 C CA . THR A 1 93 ? 22.165 4.758 -25.678 1.00 84.50 93 THR A CA 1
ATOM 683 C C . THR A 1 93 ? 23.584 4.234 -25.556 1.00 84.50 93 THR A C 1
ATOM 685 O O . THR A 1 93 ? 24.397 4.779 -24.811 1.00 84.50 93 THR A O 1
ATOM 688 N N . THR A 1 94 ? 23.885 3.157 -26.276 1.00 90.38 94 THR A N 1
ATOM 689 C CA . THR A 1 94 ? 25.251 2.647 -26.387 1.00 90.38 94 THR A CA 1
ATOM 690 C C . THR A 1 94 ? 25.840 3.119 -27.706 1.00 90.38 94 THR A C 1
ATOM 692 O O . THR A 1 94 ? 25.376 2.727 -28.776 1.00 90.38 94 THR A O 1
ATOM 695 N N . THR A 1 95 ? 26.884 3.937 -27.630 1.00 90.44 95 THR A N 1
ATOM 696 C CA . THR A 1 95 ? 27.634 4.391 -28.801 1.00 90.44 95 THR A CA 1
ATOM 697 C C . THR A 1 95 ? 28.959 3.650 -28.856 1.00 90.44 95 THR A C 1
ATOM 699 O O . THR A 1 95 ? 29.733 3.680 -27.901 1.00 90.44 95 THR A O 1
ATOM 702 N N . CYS A 1 96 ? 29.237 3.000 -29.984 1.00 93.44 96 CYS A N 1
ATOM 703 C CA . CYS A 1 96 ? 30.496 2.301 -30.216 1.00 93.44 96 CYS A CA 1
ATOM 704 C C . CYS A 1 96 ? 31.303 3.010 -31.304 1.00 93.44 96 CYS A C 1
ATOM 706 O O . CYS A 1 96 ? 30.834 3.161 -32.429 1.00 93.44 96 CYS A O 1
ATOM 708 N N . ASN A 1 97 ? 32.534 3.398 -30.977 1.00 92.88 97 ASN A N 1
ATOM 709 C CA . ASN A 1 97 ? 33.494 3.963 -31.9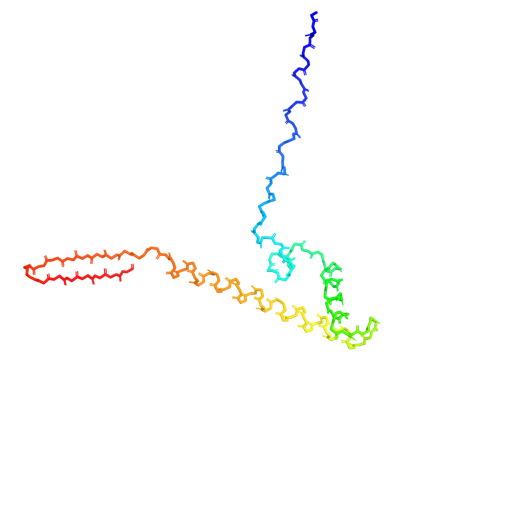18 1.00 92.88 97 ASN A CA 1
ATOM 710 C C . ASN A 1 97 ? 34.609 2.949 -32.195 1.00 92.88 97 ASN A C 1
ATOM 712 O O . ASN A 1 97 ? 35.103 2.284 -31.280 1.00 92.88 97 ASN A O 1
ATOM 716 N N . ARG A 1 98 ? 35.026 2.838 -33.459 1.00 92.69 98 ARG A N 1
ATOM 717 C CA . ARG A 1 98 ? 36.100 1.935 -33.889 1.00 92.69 98 ARG A CA 1
ATOM 718 C C . ARG A 1 98 ? 37.287 2.732 -34.419 1.00 92.69 98 ARG A C 1
ATOM 720 O O . ARG A 1 98 ? 37.134 3.508 -35.355 1.00 92.69 98 ARG A O 1
ATOM 727 N N . PHE A 1 99 ? 38.472 2.465 -33.876 1.00 86.00 99 PHE A N 1
ATOM 728 C CA . PHE A 1 99 ? 39.742 3.011 -34.356 1.00 86.00 99 PHE A CA 1
ATOM 729 C C . PHE A 1 99 ? 40.713 1.858 -34.637 1.00 86.00 99 PHE A C 1
ATOM 731 O O . PHE A 1 99 ? 41.176 1.177 -33.721 1.00 86.00 99 PHE A O 1
ATOM 738 N N . GLY A 1 100 ? 40.989 1.599 -35.921 1.00 88.81 100 GLY A N 1
ATOM 739 C CA . GLY A 1 100 ? 41.793 0.453 -36.356 1.00 88.81 100 GLY A CA 1
ATOM 740 C C . GLY A 1 100 ? 41.184 -0.886 -35.916 1.00 88.81 100 GLY A C 1
ATOM 741 O O . GLY A 1 100 ? 40.078 -1.250 -36.332 1.00 88.81 100 GLY A O 1
ATOM 742 N N . ASN A 1 101 ? 41.910 -1.605 -35.053 1.00 91.50 101 ASN A N 1
ATOM 743 C CA . ASN A 1 101 ? 41.505 -2.904 -34.501 1.00 91.50 101 ASN A CA 1
ATOM 744 C C . ASN A 1 101 ? 40.830 -2.804 -33.122 1.00 91.50 101 ASN A C 1
ATOM 746 O O . ASN A 1 101 ? 40.408 -3.824 -32.584 1.00 91.50 101 ASN A O 1
ATOM 750 N N . THR A 1 102 ? 40.696 -1.598 -32.562 1.00 86.12 102 THR A N 1
ATOM 751 C CA . THR A 1 102 ? 40.120 -1.376 -31.230 1.00 86.12 102 THR A CA 1
ATOM 752 C C . THR A 1 102 ? 38.698 -0.833 -31.345 1.00 86.12 102 THR A C 1
ATOM 754 O O . THR A 1 102 ? 38.442 0.123 -32.081 1.00 86.12 102 THR A O 1
ATOM 757 N N . VAL A 1 103 ? 37.768 -1.431 -30.597 1.00 93.50 103 VAL A N 1
ATOM 758 C CA . VAL A 1 103 ? 36.377 -0.974 -30.462 1.00 93.50 103 VAL A CA 1
ATOM 759 C C . VAL A 1 103 ? 36.174 -0.482 -29.034 1.00 93.50 103 VAL A C 1
ATOM 761 O O . VAL A 1 103 ? 36.475 -1.205 -28.087 1.00 93.50 103 VAL A O 1
ATOM 764 N N . ASN A 1 104 ? 35.670 0.740 -28.880 1.00 91.56 104 ASN A N 1
ATOM 765 C CA . ASN A 1 104 ? 35.301 1.306 -27.589 1.00 91.56 104 ASN A CA 1
ATOM 766 C C . ASN A 1 104 ? 33.809 1.639 -27.601 1.00 91.56 104 ASN A C 1
ATOM 768 O O . ASN A 1 104 ? 33.353 2.388 -28.464 1.00 91.56 104 ASN A O 1
ATOM 772 N N . CYS A 1 105 ? 33.068 1.068 -26.655 1.00 93.12 105 CYS A N 1
ATOM 773 C CA . CYS A 1 105 ? 31.647 1.320 -26.481 1.00 93.12 105 CYS A CA 1
ATOM 774 C C . CYS A 1 105 ? 31.412 2.043 -25.157 1.00 93.12 105 CYS A C 1
ATOM 776 O O . CYS A 1 105 ? 31.801 1.550 -24.099 1.00 93.12 105 CYS A O 1
ATOM 778 N N . THR A 1 106 ? 30.725 3.179 -25.212 1.00 90.12 106 THR A N 1
ATOM 779 C CA . THR A 1 106 ? 30.263 3.915 -24.036 1.00 90.12 106 THR A CA 1
ATOM 780 C C . THR A 1 106 ? 28.742 3.892 -23.992 1.00 90.12 106 THR A C 1
ATOM 782 O O . THR A 1 106 ? 28.072 4.059 -25.009 1.00 90.12 106 THR A O 1
ATOM 785 N N . THR A 1 107 ? 28.189 3.631 -22.809 1.00 86.94 107 THR A N 1
ATOM 786 C CA . THR A 1 107 ? 26.741 3.644 -22.568 1.00 86.94 107 THR A CA 1
ATOM 787 C C . THR A 1 107 ? 26.427 4.770 -21.598 1.00 86.94 107 THR A C 1
ATOM 789 O O . THR A 1 107 ? 27.072 4.850 -20.551 1.00 86.94 107 THR A O 1
ATOM 792 N N . PHE A 1 108 ? 25.463 5.617 -21.946 1.00 76.25 108 PHE A N 1
ATOM 793 C CA . PHE A 1 108 ? 24.965 6.706 -21.106 1.00 76.25 108 PHE A CA 1
ATOM 794 C C . PHE A 1 108 ? 23.440 6.642 -20.979 1.00 76.25 108 PHE A C 1
ATOM 796 O O . PHE A 1 108 ? 22.770 6.161 -21.927 1.00 76.25 108 PHE A O 1
#

Secondary structure (DSSP, 8-state):
-------S-SS--S------SSTT-TTSHHHHHHS-HHHHHHHHHHHHHHTTPPTTSHHHHHHHHHHHHHHHHHHHHHHHHHHHHHHHTS-PPEEEEEETTEEEEEE-